Protein 1B8Z (pdb70)

Nearest PDB structures (foldseek):
  1b8z-assembly1_B  TM=1.015E+00  e=2.603E-11  Thermotoga maritima
  4p3v-assembly1_A-2  TM=9.789E-01  e=9.695E-07  Escherichia coli K-12
  1huu-assembly1_A-2  TM=9.852E-01  e=1.187E-06  Geobacillus stearothermophilus
  3rhi-assembly2_D  TM=9.815E-01  e=2.667E-06  Bacillus anthracis str. Sterne
  4qju-assembly1_B  TM=9.669E-01  e=7.851E-06  Staphylococcus aureus subsp. aureus Mu50

Foldseek 3Di:
DDPVVVLVVVCVVVVHDSVVSVVVVVVVVVVCVVCQVVQHKAQDPLAWIWGPVIDTGGDPNVVVVVD/DDPVVVLVVVCVVVVHDSVVSVVVVVVVVVVCVVCQVVQHKAQDPLAFIWGPVIDTGGDPNVVVVVD

B-factor: mean 28.66, std 13.23, range [11.17, 73.46]

Structure (mmCIF, N/CA/C/O backbone):
data_1B8Z
#
_entry.id   1B8Z
#
_cell.length_a   46.120
_cell.length_b   46.120
_cell.length_c   77.560
_cell.angle_alpha   90.00
_cell.angle_beta   90.00
_cell.angle_gamma   90.00
#
_symmetry.space_group_name_H-M   'P 43'
#
loop_
_entity.id
_entity.type
_entity.pdbx_description
1 polymer 'PROTEIN (HISTONELIKE PROTEIN HU)'
2 water water
#
loop_
_atom_site.group_PDB
_atom_site.id
_atom_site.type_symbol
_atom_site.label_atom_id
_atom_site.label_alt_id
_atom_site.label_comp_id
_atom_site.label_asym_id
_atom_site.label_entity_id
_atom_site.label_seq_id
_atom_site.pdbx_PDB_ins_code
_atom_site.Cartn_x
_atom_site.Cartn_y
_atom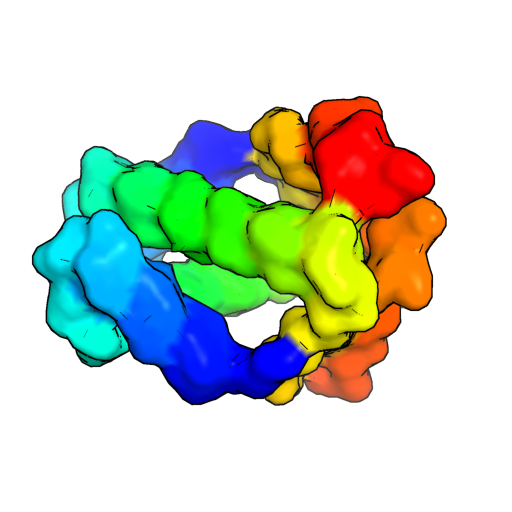_site.Cartn_z
_atom_site.occupancy
_atom_site.B_iso_or_equiv
_atom_site.auth_seq_id
_atom_site.auth_comp_id
_atom_site.auth_asym_id
_atom_site.auth_atom_id
_atom_site.pdbx_PDB_model_num
ATOM 1 N N . MET A 1 1 ? 38.993 19.396 52.773 1.00 17.35 1 MET A N 1
ATOM 2 C CA . MET A 1 1 ? 37.893 20.248 52.230 1.00 18.97 1 MET A CA 1
ATOM 3 C C . MET A 1 1 ? 37.450 19.782 50.858 1.00 15.00 1 MET A C 1
ATOM 4 O O . MET A 1 1 ? 38.332 19.373 50.098 1.00 16.82 1 MET A O 1
ATOM 9 N N . ASN A 1 2 ? 36.169 19.776 50.512 1.00 15.06 2 ASN A N 1
ATOM 10 C CA . ASN A 1 2 ? 35.676 19.454 49.201 1.00 15.98 2 ASN A CA 1
ATOM 11 C C . ASN A 1 2 ? 35.267 20.755 48.487 1.00 15.73 2 ASN A C 1
ATOM 12 O O . ASN A 1 2 ? 35.448 21.857 49.029 1.00 16.21 2 ASN A O 1
ATOM 17 N N . LYS A 1 3 ? 34.807 20.616 47.257 1.00 14.99 3 LYS A N 1
ATOM 18 C CA . LYS A 1 3 ? 34.466 21.782 46.421 1.00 13.83 3 LYS A CA 1
ATOM 19 C C . LYS A 1 3 ? 33.402 22.639 47.049 1.00 15.85 3 LYS A C 1
ATOM 20 O O . LYS A 1 3 ? 33.477 23.868 47.025 1.00 16.34 3 LYS A O 1
ATOM 26 N N . LYS A 1 4 ? 32.396 22.007 47.666 1.00 15.65 4 LYS A N 1
ATOM 27 C CA . LYS A 1 4 ? 31.316 22.797 48.292 1.00 16.97 4 LYS A CA 1
ATOM 28 C C . LYS A 1 4 ? 31.862 23.666 49.399 1.00 17.63 4 LYS A C 1
ATOM 29 O O . LYS A 1 4 ? 31.488 24.849 49.517 1.00 19.82 4 LYS A O 1
ATOM 35 N N . GLU A 1 5 ? 32.749 23.113 50.229 1.00 15.57 5 GLU A N 1
ATOM 36 C CA . GLU A 1 5 ? 33.282 23.854 51.356 1.00 16.26 5 GLU A CA 1
ATOM 37 C C . GLU A 1 5 ? 34.187 24.986 50.838 1.00 16.29 5 GLU A C 1
ATOM 38 O O . GLU A 1 5 ? 34.241 26.072 51.421 1.00 16.41 5 GLU A O 1
ATOM 44 N N . LEU A 1 6 ? 34.924 24.676 49.765 1.00 15.05 6 LEU A N 1
ATOM 45 C CA . LEU A 1 6 ? 35.767 25.714 49.152 1.00 13.22 6 LEU A CA 1
ATOM 46 C C . LEU A 1 6 ? 34.906 26.881 48.698 1.00 12.88 6 LEU A C 1
ATOM 47 O O . LEU A 1 6 ? 35.276 28.052 48.946 1.00 16.30 6 LEU A O 1
ATOM 52 N N . ILE A 1 7 ? 33.798 26.625 48.037 1.00 13.12 7 ILE A N 1
ATOM 53 C CA . ILE A 1 7 ? 32.894 27.675 47.560 1.00 11.70 7 ILE A CA 1
ATOM 54 C C . ILE A 1 7 ? 32.376 28.488 48.751 1.00 15.07 7 ILE A C 1
ATOM 55 O O . ILE A 1 7 ? 32.374 29.714 48.682 1.00 17.76 7 ILE A O 1
ATOM 60 N N . ASP A 1 8 ? 31.946 27.800 49.803 1.00 16.42 8 ASP A N 1
ATOM 61 C CA . ASP A 1 8 ? 31.410 28.525 50.962 1.00 17.78 8 ASP A CA 1
ATOM 62 C C . ASP A 1 8 ? 32.441 29.409 51.630 1.00 18.32 8 ASP A C 1
ATOM 63 O O . ASP A 1 8 ? 32.151 30.579 51.983 1.00 20.09 8 ASP A O 1
ATOM 68 N N . ARG A 1 9 ? 33.682 28.969 51.765 1.00 16.86 9 ARG A N 1
ATOM 69 C CA . ARG A 1 9 ? 34.759 29.708 52.391 1.00 16.22 9 ARG A CA 1
ATOM 70 C C . ARG A 1 9 ? 35.131 30.918 51.526 1.00 17.31 9 ARG A C 1
ATOM 71 O O . ARG A 1 9 ? 35.321 32.036 52.040 1.00 19.07 9 ARG A O 1
ATOM 79 N N . VAL A 1 10 ? 35.238 30.681 50.214 1.00 14.29 10 VAL A N 1
ATOM 80 C CA . VAL A 1 10 ? 35.551 31.829 49.349 1.00 13.52 10 VAL A CA 1
ATOM 81 C C . VAL A 1 10 ? 34.444 32.853 49.316 1.00 16.48 10 VAL A C 1
ATOM 82 O O . VAL A 1 10 ? 34.694 34.081 49.302 1.00 18.10 10 VAL A O 1
ATOM 86 N N . ALA A 1 11 ? 33.181 32.464 49.252 1.00 14.69 11 ALA A N 1
ATOM 87 C CA . ALA A 1 11 ? 32.042 33.382 49.242 1.00 16.87 11 ALA A CA 1
ATOM 88 C C . ALA A 1 11 ? 32.051 34.213 50.533 1.00 19.54 11 ALA A C 1
ATOM 89 O O . ALA A 1 11 ? 31.814 35.426 50.414 1.00 18.92 11 ALA A O 1
ATOM 91 N N . LYS A 1 12 ? 32.396 33.612 51.667 1.00 18.31 12 LYS A N 1
ATOM 92 C CA . LYS A 1 12 ? 32.389 34.429 52.901 1.00 19.68 12 LYS A CA 1
ATOM 93 C C . LYS A 1 12 ? 33.507 35.444 52.885 1.00 21.74 12 LYS A C 1
ATOM 94 O O . LYS A 1 12 ? 33.281 36.667 53.107 1.00 21.88 12 LYS A O 1
ATOM 100 N N . LYS A 1 13 ? 34.713 35.030 52.527 1.00 17.80 13 LYS A N 1
ATOM 101 C CA . LYS A 1 13 ? 35.878 35.916 52.519 1.00 18.11 13 LYS A CA 1
ATOM 102 C C . LYS A 1 13 ? 35.738 37.043 51.502 1.00 18.74 13 LYS A C 1
ATOM 103 O O . LYS A 1 13 ? 36.121 38.193 51.804 1.00 20.07 13 LYS A O 1
ATOM 109 N N . ALA A 1 14 ? 35.233 36.744 50.307 1.00 17.30 14 ALA A N 1
ATOM 110 C CA . ALA A 1 14 ? 35.124 37.803 49.310 1.00 17.94 14 ALA A CA 1
ATOM 111 C C . ALA A 1 14 ? 33.858 38.614 49.451 1.00 18.97 14 ALA A C 1
ATOM 112 O O . ALA A 1 14 ? 33.713 39.612 48.741 1.00 22.10 14 ALA A O 1
ATOM 114 N N . GLY A 1 15 ? 32.910 38.202 50.294 1.00 19.41 15 GLY A N 1
ATOM 115 C CA . GLY A 1 15 ? 31.624 38.893 50.390 1.00 20.96 15 GLY A CA 1
ATOM 116 C C . GLY A 1 15 ? 30.825 38.765 49.116 1.00 21.96 15 GLY A C 1
ATOM 117 O O . GLY A 1 15 ? 30.179 39.658 48.573 1.00 22.85 15 GLY A O 1
ATOM 118 N N . ALA A 1 16 ? 30.900 37.569 48.487 1.00 18.32 16 ALA A N 1
ATOM 119 C CA . ALA A 1 16 ? 30.247 37.271 47.240 1.00 19.27 16 ALA A CA 1
ATOM 120 C C . ALA A 1 16 ? 29.150 36.219 47.416 1.00 18.45 16 ALA A C 1
ATOM 121 O O . ALA A 1 16 ? 29.169 35.460 48.385 1.00 22.85 16 ALA A O 1
ATOM 123 N N . LYS A 1 17 ? 28.217 36.221 46.486 1.00 20.80 17 LYS A N 1
ATOM 124 C CA . LYS A 1 17 ? 27.136 35.233 46.503 1.00 20.96 17 LYS A CA 1
ATOM 125 C C . LYS A 1 17 ? 27.710 33.860 46.158 1.00 20.76 17 LYS A C 1
ATOM 126 O O . LYS A 1 17 ? 28.544 33.811 45.242 1.00 20.52 17 LYS A O 1
ATOM 132 N N . LYS A 1 18 ? 27.284 32.799 46.827 1.00 21.67 18 LYS A N 1
ATOM 133 C CA . LYS A 1 18 ? 27.796 31.474 46.457 1.00 23.69 18 LYS A CA 1
ATOM 134 C C . LYS A 1 18 ? 27.571 31.128 45.007 1.00 23.61 18 LYS A C 1
ATOM 135 O O . LYS A 1 18 ? 28.464 30.496 44.382 1.00 21.25 18 LYS A O 1
ATOM 141 N N . LYS A 1 19 ? 26.468 31.492 44.350 1.00 22.59 19 LYS A N 1
ATOM 142 C CA . LYS A 1 19 ? 26.267 31.141 42.956 1.00 23.28 19 LYS A CA 1
ATOM 143 C C . LYS A 1 19 ? 27.293 31.812 42.048 1.00 20.67 19 LYS A C 1
ATOM 144 O O . LYS A 1 19 ? 27.670 31.208 41.041 1.00 21.06 19 LYS A O 1
ATOM 150 N N . ASP A 1 20 ? 27.740 33.019 42.394 1.00 19.47 20 ASP A N 1
ATOM 151 C CA . ASP A 1 20 ? 28.728 33.725 41.591 1.00 19.00 20 ASP A CA 1
ATOM 152 C C . ASP A 1 20 ? 30.106 33.079 41.747 1.00 17.81 20 ASP A C 1
ATOM 153 O O . ASP A 1 20 ? 30.845 32.916 40.768 1.00 18.36 20 ASP A O 1
ATOM 158 N N . VAL A 1 21 ? 30.424 32.683 42.967 1.00 17.37 21 VAL A N 1
ATOM 159 C CA . VAL A 1 21 ? 31.697 31.998 43.223 1.00 14.91 21 VAL A CA 1
ATOM 160 C C . VAL A 1 21 ? 31.687 30.672 42.483 1.00 15.41 21 VAL A C 1
ATOM 161 O O . VAL A 1 21 ? 32.691 30.333 41.865 1.00 15.44 21 VAL A O 1
ATOM 165 N N . LYS A 1 22 ? 30.554 29.930 42.510 1.00 14.68 22 LYS A N 1
ATOM 166 C CA . LYS A 1 22 ? 30.555 28.654 41.780 1.00 14.85 22 LYS A CA 1
ATOM 167 C C . LYS A 1 22 ? 30.720 28.845 40.288 1.00 15.66 22 LYS A C 1
ATOM 168 O O . LYS A 1 22 ? 31.495 28.094 39.667 1.00 15.77 22 LYS A O 1
ATOM 174 N N . LEU A 1 23 ? 30.104 29.871 39.714 1.00 14.49 23 LEU A N 1
ATOM 175 C CA . LEU A 1 23 ? 30.230 30.134 38.288 1.00 16.00 23 LEU A CA 1
ATOM 176 C C . LEU A 1 23 ? 31.687 30.473 37.936 1.00 13.12 23 LEU A C 1
ATOM 177 O O . LEU A 1 23 ? 32.260 29.857 37.027 1.00 15.18 23 LEU A O 1
ATOM 182 N N . ILE A 1 24 ? 32.280 31.330 38.765 1.00 13.65 24 ILE A N 1
ATOM 183 C CA . ILE A 1 24 ? 33.679 31.716 38.443 1.00 13.36 24 ILE A CA 1
ATOM 184 C C . ILE A 1 24 ? 34.631 30.573 38.703 1.00 13.59 24 ILE A C 1
ATOM 185 O O . ILE A 1 24 ? 35.491 30.279 37.844 1.00 13.56 24 ILE A O 1
ATOM 190 N N . LEU A 1 25 ? 34.444 29.810 39.796 1.00 12.77 25 LEU A N 1
ATOM 191 C CA . LEU A 1 25 ? 35.315 28.657 40.009 1.00 11.17 25 LEU A CA 1
ATOM 192 C C . LEU A 1 25 ? 35.205 27.637 38.899 1.00 12.29 25 LEU A C 1
ATOM 193 O O . LEU A 1 25 ? 36.215 27.181 38.359 1.00 13.10 25 LEU A O 1
ATOM 198 N N . ASP A 1 26 ? 33.956 27.300 38.499 1.00 12.32 26 ASP A N 1
ATOM 199 C CA . ASP A 1 26 ? 33.799 26.305 37.428 1.00 12.76 26 ASP A CA 1
ATOM 200 C C . ASP A 1 26 ? 34.415 26.835 36.120 1.00 11.75 26 ASP A C 1
ATOM 201 O O . ASP A 1 26 ? 35.019 26.013 35.391 1.00 15.40 26 ASP A O 1
ATOM 206 N N . THR A 1 27 ? 34.290 28.112 35.834 1.00 13.35 27 THR A N 1
ATOM 207 C CA . THR A 1 27 ? 34.857 28.678 34.600 1.00 13.21 27 THR A CA 1
ATOM 208 C C . THR A 1 27 ? 36.376 28.679 34.657 1.00 14.97 27 THR A C 1
ATOM 209 O O . THR A 1 27 ? 37.037 28.381 33.664 1.00 14.72 27 THR A O 1
ATOM 213 N N . ILE A 1 28 ? 36.955 28.943 35.841 1.00 11.77 28 ILE A N 1
ATOM 214 C CA . ILE A 1 28 ? 38.392 28.787 35.974 1.00 11.31 28 ILE A CA 1
ATOM 215 C C . ILE A 1 28 ? 38.816 27.349 35.717 1.00 13.16 28 ILE A C 1
ATOM 216 O O . ILE A 1 28 ? 39.786 27.124 34.976 1.00 13.86 28 ILE A O 1
ATOM 221 N N . LEU A 1 29 ? 38.168 26.352 36.309 1.00 12.82 29 LEU A N 1
ATOM 222 C CA . LEU A 1 29 ? 38.552 24.960 36.102 1.00 13.02 29 LEU A CA 1
ATOM 223 C C . LEU A 1 29 ? 38.383 24.534 34.644 1.00 14.72 29 LEU A C 1
ATOM 224 O O . LEU A 1 29 ? 39.288 23.846 34.167 1.00 17.80 29 LEU A O 1
ATOM 229 N N . GLU A 1 30 ? 37.334 25.020 34.017 1.00 13.88 30 GLU A N 1
ATOM 230 C CA . GLU A 1 30 ? 37.103 24.681 32.602 1.00 15.53 30 GLU A CA 1
ATOM 231 C C . GLU A 1 30 ? 38.199 25.310 31.744 1.00 17.33 30 GLU A C 1
ATOM 232 O O . GLU A 1 30 ? 38.716 24.666 30.824 1.00 19.03 30 GLU A O 1
ATOM 238 N N . THR A 1 31 ? 38.566 26.540 32.072 1.00 14.84 31 THR A N 1
ATOM 239 C CA . THR A 1 31 ? 39.596 27.245 31.282 1.00 16.13 31 THR A CA 1
ATOM 240 C C . THR A 1 31 ? 40.946 26.580 31.397 1.00 16.81 31 THR A C 1
ATOM 241 O O . THR A 1 31 ? 41.682 26.406 30.411 1.00 17.79 31 THR A O 1
ATOM 245 N N . ILE A 1 32 ? 41.353 26.177 32.609 1.00 13.97 32 ILE A N 1
ATOM 246 C CA . ILE A 1 32 ? 42.601 25.461 32.816 1.00 12.94 32 ILE A CA 1
ATOM 247 C C . ILE A 1 32 ? 42.558 24.116 32.090 1.00 16.26 32 ILE A C 1
ATOM 248 O O . ILE A 1 32 ? 43.520 23.747 31.393 1.00 18.68 32 ILE A O 1
ATOM 253 N N . THR A 1 33 ? 41.460 23.383 32.174 1.00 15.91 33 THR A N 1
ATOM 254 C CA . THR A 1 33 ? 41.319 22.085 31.507 1.00 17.00 33 THR A CA 1
ATOM 255 C C . THR A 1 33 ? 41.422 22.249 29.995 1.00 20.56 33 THR A C 1
ATOM 256 O O . THR A 1 33 ? 42.157 21.453 29.402 1.00 22.23 33 THR A O 1
ATOM 260 N N . GLU A 1 34 ? 40.779 23.258 29.438 1.00 17.90 34 GLU A N 1
ATOM 261 C CA . GLU A 1 34 ? 40.848 23.482 27.984 1.00 21.26 34 GLU A CA 1
ATOM 262 C C . GLU A 1 34 ? 42.267 23.818 27.561 1.00 22.87 34 GLU A C 1
ATOM 263 O O . GLU A 1 34 ? 42.736 23.294 26.532 1.00 23.44 34 GLU A O 1
ATOM 269 N N . ALA A 1 35 ? 42.978 24.646 28.316 1.00 19.56 35 ALA A N 1
ATOM 270 C CA . ALA A 1 35 ? 44.368 24.976 27.981 1.00 20.30 35 ALA A CA 1
ATOM 271 C C . ALA A 1 35 ? 45.241 23.732 27.983 1.00 22.35 35 ALA A C 1
ATOM 272 O O . ALA A 1 35 ? 46.031 23.481 27.054 1.00 21.69 35 ALA A O 1
ATOM 274 N N . LEU A 1 36 ? 45.121 22.899 29.022 1.00 19.10 36 LEU A N 1
ATOM 275 C CA . LEU A 1 36 ? 45.909 21.680 29.148 1.00 20.92 36 LEU A CA 1
ATOM 276 C C . LEU A 1 36 ? 45.585 20.690 28.025 1.00 21.62 36 LEU A C 1
ATOM 277 O O . LEU A 1 36 ? 46.496 20.008 27.533 1.00 26.09 36 LEU A O 1
ATOM 282 N N . ALA A 1 37 ? 44.335 20.683 27.597 1.00 21.35 37 ALA A N 1
ATOM 283 C CA . ALA A 1 37 ? 43.913 19.783 26.507 1.00 23.07 37 ALA A CA 1
ATOM 284 C C . ALA A 1 37 ? 44.573 20.173 25.189 1.00 26.98 37 ALA A C 1
ATOM 285 O O . ALA A 1 37 ? 44.733 19.306 24.308 1.00 29.72 37 ALA A O 1
ATOM 287 N N . LYS A 1 38 ? 44.929 21.431 25.019 1.00 24.57 38 LYS A N 1
ATOM 288 C CA . LYS A 1 38 ? 45.612 21.932 23.833 1.00 27.04 38 LYS A CA 1
ATOM 289 C C . LYS A 1 38 ? 47.124 21.893 24.019 1.00 27.09 38 LYS A C 1
ATOM 290 O O . LYS A 1 38 ? 47.869 22.437 23.192 1.00 28.16 38 LYS A O 1
ATOM 296 N N . GLY A 1 39 ? 47.632 21.379 25.133 1.00 24.87 39 GLY A N 1
ATOM 297 C CA . GLY A 1 39 ? 49.035 21.335 25.449 1.00 27.21 39 GLY A CA 1
ATOM 298 C C . GLY A 1 39 ? 49.654 22.632 25.940 1.00 29.12 39 GLY A C 1
ATOM 299 O O . GLY A 1 39 ? 50.886 22.741 26.040 1.00 31.11 39 GLY A O 1
ATOM 300 N N . GLU A 1 40 ? 48.841 23.615 26.320 1.00 24.33 40 GLU A N 1
ATOM 301 C CA . GLU A 1 40 ? 49.328 24.892 26.808 1.00 22.79 40 GLU A CA 1
ATOM 302 C C . GLU A 1 40 ? 49.666 24.758 28.298 1.00 22.70 40 GLU A C 1
ATOM 303 O O . GLU A 1 40 ? 49.200 23.837 28.980 1.00 27.21 40 GLU A O 1
ATOM 309 N N . LYS A 1 41 ? 50.485 25.654 28.791 1.00 21.10 41 LYS A N 1
ATOM 310 C CA . LYS A 1 41 ? 50.842 25.704 30.209 1.00 22.21 41 LYS A CA 1
ATOM 311 C C . LYS A 1 41 ? 49.951 26.759 30.855 1.00 21.89 41 LYS A C 1
ATOM 312 O O . LYS A 1 41 ? 49.494 27.686 30.172 1.00 20.87 41 LYS A O 1
ATOM 318 N N . VAL A 1 42 ? 49.600 26.574 32.128 1.00 17.91 42 VAL A N 1
ATOM 319 C CA . VAL A 1 42 ? 48.854 27.610 32.850 1.00 17.75 42 VAL A CA 1
ATOM 320 C C . VAL A 1 42 ? 49.741 27.982 34.033 1.00 19.99 42 VAL A C 1
ATOM 321 O O . VAL A 1 42 ? 49.829 27.225 35.017 1.00 21.52 42 VAL A O 1
ATOM 325 N N . GLN A 1 43 ? 50.390 29.126 33.969 1.00 16.63 43 GLN A N 1
ATOM 326 C CA . GLN 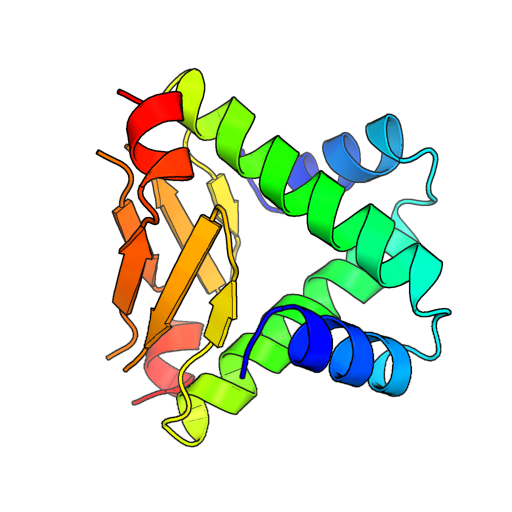A 1 43 ? 51.331 29.561 34.992 1.00 16.83 43 GLN A CA 1
ATOM 327 C C . GLN A 1 43 ? 50.732 30.667 35.823 1.00 18.47 43 GLN A C 1
ATOM 328 O O . GLN A 1 43 ? 50.342 31.702 35.290 1.00 19.40 43 GLN A O 1
ATOM 334 N N . ILE A 1 44 ? 50.557 30.378 37.129 1.00 15.38 44 ILE A N 1
ATOM 335 C CA . ILE A 1 44 ? 49.952 31.401 37.980 1.00 15.72 44 ILE A CA 1
ATOM 336 C C . ILE A 1 44 ? 51.013 31.875 38.968 1.00 19.96 44 ILE A C 1
ATOM 337 O O . ILE A 1 44 ? 51.348 31.139 39.901 1.00 20.28 44 ILE A O 1
ATOM 342 N N . VAL A 1 45 ? 51.501 33.083 38.786 1.00 22.08 45 VAL A N 1
ATOM 343 C CA . VAL A 1 45 ? 52.505 33.645 39.702 1.00 24.00 45 VAL A CA 1
ATOM 344 C C . VAL A 1 45 ? 52.087 33.576 41.158 1.00 26.68 45 VAL A C 1
ATOM 345 O O . VAL A 1 45 ? 50.951 33.863 41.522 1.00 26.76 45 VAL A O 1
ATOM 349 N N . GLY A 1 46 ? 53.010 33.103 42.004 1.00 27.02 46 GLY A N 1
ATOM 350 C CA . GLY A 1 46 ? 52.711 33.021 43.437 1.00 28.15 46 GLY A CA 1
ATOM 351 C C . GLY A 1 46 ? 51.888 31.803 43.814 1.00 28.46 46 GLY A C 1
ATOM 352 O O . GLY A 1 46 ? 51.456 31.695 44.973 1.00 31.64 46 GLY A O 1
ATOM 353 N N . PHE A 1 47 ? 51.668 30.888 42.877 1.00 23.67 47 PHE A N 1
ATOM 354 C CA . PHE A 1 47 ? 50.923 29.668 43.162 1.00 21.36 47 PHE A CA 1
ATOM 355 C C . PHE A 1 47 ? 51.617 28.483 42.535 1.00 22.19 47 PHE A C 1
ATOM 356 O O . PHE A 1 47 ? 52.126 27.584 43.226 1.00 23.74 47 PHE A O 1
ATOM 364 N N . GLY A 1 48 ? 51.683 28.429 41.199 1.00 18.45 48 GLY A N 1
ATOM 365 C CA . GLY A 1 48 ? 52.346 27.320 40.538 1.00 19.11 48 GLY A CA 1
ATOM 366 C C . GLY A 1 48 ? 51.895 27.221 39.087 1.00 18.80 48 GLY A C 1
ATOM 367 O O . GLY A 1 48 ? 51.136 28.058 38.618 1.00 21.21 48 GLY A O 1
ATOM 368 N N . SER A 1 49 ? 52.392 26.194 38.407 1.00 19.20 49 SER A N 1
ATOM 369 C CA . SER A 1 49 ? 52.028 26.031 37.008 1.00 20.51 49 SER A CA 1
ATOM 370 C C . SER A 1 49 ? 51.415 24.668 36.756 1.00 22.87 49 SER A C 1
ATOM 371 O O . SER A 1 49 ? 51.801 23.666 37.368 1.00 23.09 49 SER A O 1
ATOM 374 N N . PHE A 1 50 ? 50.438 24.653 35.863 1.00 19.59 50 PHE A N 1
ATOM 375 C CA . PHE A 1 50 ? 49.818 23.398 35.436 1.00 21.02 50 PHE A CA 1
ATOM 376 C C . PHE A 1 50 ? 50.359 23.131 34.026 1.00 24.28 50 PHE A C 1
ATOM 377 O O . PHE A 1 50 ? 50.379 24.062 33.221 1.00 22.65 50 PHE A O 1
ATOM 385 N N . GLU A 1 51 ? 50.800 21.913 33.765 1.00 23.59 51 GLU A N 1
ATOM 386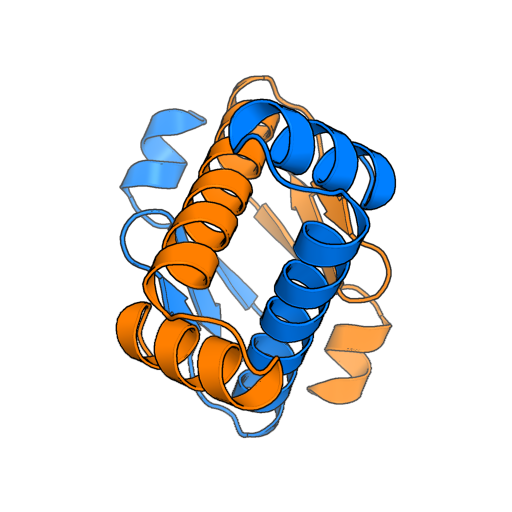 C CA . GLU A 1 51 ? 51.359 21.616 32.443 1.00 28.13 51 GLU A CA 1
ATOM 387 C C . GLU A 1 51 ? 51.068 20.150 32.138 1.00 29.50 51 GLU A C 1
ATOM 388 O O . GLU A 1 51 ? 50.598 19.399 32.999 1.00 27.30 51 GLU A O 1
ATOM 394 N N . VAL A 1 52 ? 51.319 19.758 30.912 1.00 29.56 52 VAL A N 1
ATOM 395 C CA . VAL A 1 52 ? 51.137 18.358 30.516 1.00 32.74 52 VAL A CA 1
ATOM 396 C C . VAL A 1 52 ? 52.503 17.791 30.138 1.00 34.91 52 VAL A C 1
ATOM 397 O O . VAL A 1 52 ? 53.331 18.488 29.531 1.00 35.31 52 VAL A O 1
ATOM 401 N N . VAL A 1 76 ? 49.947 13.450 30.500 1.00 37.99 76 VAL A N 1
ATOM 402 C CA . VAL A 1 76 ? 49.285 13.562 31.801 1.00 36.67 76 VAL A CA 1
ATOM 403 C C . VAL A 1 76 ? 49.506 14.947 32.396 1.00 34.31 76 VAL A C 1
ATOM 404 O O . VAL A 1 76 ? 50.548 15.579 32.232 1.00 32.16 76 VAL A O 1
ATOM 408 N N . PRO A 1 77 ? 48.491 15.420 33.089 1.00 33.47 77 PRO A N 1
ATOM 409 C CA . PRO A 1 77 ? 48.533 16.724 33.753 1.00 32.37 77 PRO A CA 1
ATOM 410 C C . PRO A 1 77 ? 49.464 16.736 34.973 1.00 32.44 77 PRO A C 1
ATOM 411 O O . PRO A 1 77 ? 49.458 15.754 35.731 1.00 33.78 77 PRO A O 1
ATOM 415 N N . LYS A 1 78 ? 50.252 17.757 35.132 1.00 29.51 78 LYS A N 1
ATOM 416 C CA . LYS A 1 78 ? 51.162 17.871 36.257 1.00 30.90 78 LYS A CA 1
ATOM 417 C C . LYS A 1 78 ? 51.096 19.292 36.813 1.00 30.47 78 LYS A C 1
ATOM 418 O O . LYS A 1 78 ? 50.872 20.239 36.058 1.00 32.34 78 LYS A O 1
ATOM 424 N N . PHE A 1 79 ? 51.326 19.431 38.106 1.00 28.02 79 PHE A N 1
ATOM 425 C CA . PHE A 1 79 ? 51.358 20.719 38.773 1.00 26.09 79 PHE A CA 1
ATOM 426 C C . PHE A 1 79 ? 52.724 20.912 39.416 1.00 26.66 79 PHE A C 1
ATOM 427 O O . PHE A 1 79 ? 53.198 20.054 40.173 1.00 27.63 79 PHE A O 1
ATOM 435 N N . LYS A 1 80 ? 53.352 22.036 39.130 1.00 24.30 80 LYS A N 1
ATOM 436 C CA . LYS A 1 80 ? 54.628 22.402 39.724 1.00 26.35 80 LYS A CA 1
ATOM 437 C C . LYS A 1 80 ? 54.409 23.597 40.652 1.00 24.64 80 LYS A C 1
ATOM 438 O O . LYS A 1 80 ? 54.162 24.723 40.192 1.00 25.61 80 LYS A O 1
ATOM 444 N N . PRO A 1 81 ? 54.467 23.373 41.971 1.00 24.62 81 PRO A N 1
ATOM 445 C CA . PRO A 1 81 ? 54.245 24.449 42.938 1.00 24.74 81 PRO A CA 1
ATOM 446 C C . PRO A 1 81 ? 55.287 25.571 42.823 1.00 26.71 81 PRO A C 1
ATOM 447 O O . PRO A 1 81 ? 56.471 25.242 42.529 1.00 29.15 81 PRO A O 1
ATOM 451 N N . GLY A 1 82 ? 54.831 26.771 43.032 1.00 26.71 82 GLY A N 1
ATOM 452 C CA . GLY A 1 82 ? 55.717 27.945 42.984 1.00 29.65 82 GLY A CA 1
ATOM 453 C C . GLY A 1 82 ? 56.461 28.067 44.318 1.00 32.11 82 GLY A C 1
ATOM 454 O O . GLY A 1 82 ? 56.090 27.442 45.321 1.00 31.18 82 GLY A O 1
ATOM 455 N N . LYS A 1 83 ? 57.496 28.882 44.293 1.00 35.89 83 LYS A N 1
ATOM 456 C CA . LYS A 1 83 ? 58.359 29.110 45.459 0.00 40.01 83 LYS A CA 1
ATOM 457 C C . LYS A 1 83 ? 57.516 29.568 46.662 1.00 39.54 83 LYS A C 1
ATOM 458 O O . LYS A 1 83 ? 57.615 29.011 47.766 1.00 41.27 83 LYS A O 1
ATOM 464 N N . ALA A 1 84 ? 56.689 30.560 46.410 1.00 39.06 84 ALA A N 1
ATOM 465 C CA . ALA A 1 84 ? 55.818 31.159 47.434 1.00 38.72 84 ALA A CA 1
ATOM 466 C C . ALA A 1 84 ? 54.908 30.123 48.089 1.00 39.00 84 ALA A C 1
ATOM 467 O O . ALA A 1 84 ? 54.766 30.103 49.319 1.00 39.37 84 ALA A O 1
ATOM 469 N N . LEU A 1 85 ? 54.289 29.251 47.288 1.00 36.12 85 LEU A N 1
ATOM 470 C CA . LEU A 1 85 ? 53.425 28.214 47.853 1.00 34.74 85 LEU A CA 1
ATOM 4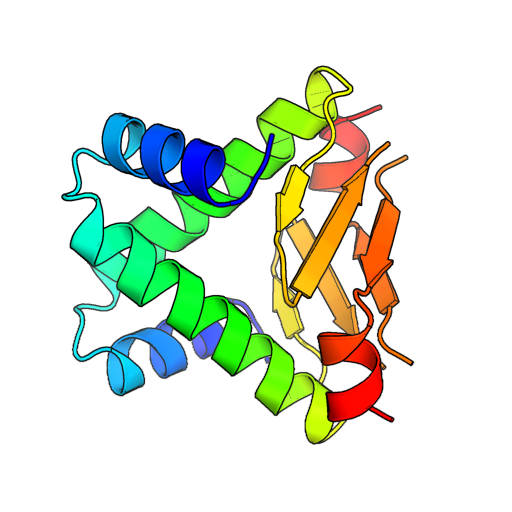71 C C . LEU A 1 85 ? 54.232 27.236 48.703 1.00 34.35 85 LEU A C 1
ATOM 472 O O . LEU A 1 85 ? 53.858 26.944 49.845 1.00 35.25 85 LEU A O 1
ATOM 477 N N . LYS A 1 86 ? 55.367 26.781 48.196 1.00 34.21 86 LYS A N 1
ATOM 478 C CA . LYS A 1 86 ? 56.250 25.882 48.939 1.00 36.24 86 LYS A CA 1
ATOM 479 C C . LYS A 1 86 ? 56.695 26.477 50.269 1.00 38.18 86 LYS A C 1
ATOM 480 O O . LYS A 1 86 ? 56.681 25.794 51.300 1.00 38.37 86 LYS A O 1
ATOM 486 N N . GLU A 1 87 ? 57.048 27.763 50.293 1.00 39.71 87 GLU A N 1
ATOM 487 C CA . GLU A 1 87 ? 57.459 28.414 51.534 1.00 42.67 87 GLU A CA 1
ATOM 488 C C . GLU A 1 87 ? 56.312 28.496 52.532 1.00 44.13 87 GLU A C 1
ATOM 489 O O . GLU A 1 87 ? 56.500 28.293 53.738 1.00 43.41 87 GLU A O 1
ATOM 495 N N . LYS A 1 88 ? 55.098 28.767 52.055 1.00 43.92 88 LYS A N 1
ATOM 496 C CA . LYS A 1 88 ? 53.936 28.882 52.922 1.00 45.67 88 LYS A CA 1
ATOM 497 C C . LYS A 1 88 ? 53.487 27.577 53.558 1.00 45.97 88 LYS A C 1
ATOM 498 O O . LYS A 1 88 ? 52.900 27.621 54.647 1.00 47.13 88 LYS A O 1
ATOM 504 N N . VAL A 1 89 ? 53.720 26.435 52.923 1.00 46.60 89 VAL A N 1
ATOM 505 C CA . VAL A 1 89 ? 53.255 25.161 53.452 1.00 46.56 89 VAL A CA 1
ATOM 506 C C . VAL A 1 89 ? 54.349 24.326 54.094 1.00 47.40 89 VAL A C 1
ATOM 507 O O . VAL A 1 89 ? 54.064 23.274 54.680 1.00 47.22 89 VAL A O 1
ATOM 511 N N . LYS A 1 90 ? 55.597 24.768 53.991 1.00 47.47 90 LYS A N 1
ATOM 512 C CA . LYS A 1 90 ? 56.705 24.033 54.603 1.00 47.86 90 LYS A CA 1
ATOM 513 C C . LYS A 1 90 ? 56.473 23.948 56.112 1.00 48.38 90 LYS A C 1
ATOM 514 O O . LYS A 1 90 ? 56.740 22.857 56.660 1.00 50.03 90 LYS A O 1
ATOM 521 N N . MET B 1 1 ? 49.786 30.205 29.085 1.00 18.12 1 MET B N 1
ATOM 522 C CA . MET B 1 1 ? 48.928 31.318 29.602 1.00 18.20 1 MET B CA 1
ATOM 523 C C . MET B 1 1 ? 49.406 31.737 30.984 1.00 15.37 1 MET B C 1
ATOM 524 O O . MET B 1 1 ? 49.824 30.839 31.727 1.00 16.73 1 MET B O 1
ATOM 529 N N . ASN B 1 2 ? 49.403 33.002 31.342 1.00 15.22 2 ASN B N 1
ATOM 530 C CA . ASN B 1 2 ? 49.725 33.491 32.653 1.00 14.74 2 ASN B CA 1
ATOM 531 C C . ASN B 1 2 ? 48.422 33.906 33.360 1.00 15.95 2 ASN B C 1
ATOM 532 O O . ASN B 1 2 ? 47.326 33.712 32.827 1.00 15.41 2 ASN B O 1
ATOM 537 N N . LYS B 1 3 ? 48.564 34.387 34.583 1.00 14.59 3 LYS B N 1
ATOM 538 C CA . LYS B 1 3 ? 47.399 34.728 35.413 1.00 13.91 3 LYS B CA 1
ATOM 539 C C . LYS B 1 3 ? 46.541 35.805 34.803 1.00 16.22 3 LYS B C 1
ATOM 540 O O . LYS B 1 3 ? 45.304 35.701 34.795 1.00 16.51 3 LYS B O 1
ATOM 546 N N . LYS B 1 4 ? 47.186 36.813 34.209 1.00 15.91 4 LYS B N 1
ATOM 547 C CA . LYS B 1 4 ? 46.380 37.871 33.564 1.00 17.31 4 LYS B CA 1
ATOM 548 C C . LYS B 1 4 ? 45.539 37.309 32.439 1.00 17.60 4 LYS B C 1
ATOM 549 O O . LYS B 1 4 ? 44.352 37.687 32.333 1.00 19.27 4 LYS B O 1
ATOM 555 N N . GLU B 1 5 ? 46.079 36.445 31.587 1.00 14.82 5 GLU B N 1
ATOM 556 C CA . GLU B 1 5 ? 45.314 35.901 30.479 1.00 15.89 5 GLU B CA 1
ATOM 557 C C . GLU B 1 5 ? 44.187 35.001 31.009 1.00 16.84 5 GLU B C 1
ATOM 558 O O . GLU B 1 5 ? 43.092 34.936 30.441 1.00 16.22 5 GLU B O 1
ATOM 564 N N . LEU B 1 6 ? 44.497 34.239 32.066 1.00 14.96 6 LEU B N 1
ATOM 565 C CA . LEU B 1 6 ? 43.457 33.404 32.694 1.00 12.91 6 LEU B CA 1
ATOM 566 C C . LEU B 1 6 ? 42.292 34.272 33.142 1.00 14.41 6 LEU B C 1
ATOM 567 O O . LEU B 1 6 ? 41.125 33.919 32.854 1.00 16.29 6 LEU B O 1
ATOM 572 N N . ILE B 1 7 ? 42.546 35.367 33.835 1.00 15.00 7 ILE B N 1
ATOM 573 C CA . ILE B 1 7 ? 41.491 36.275 34.288 1.00 12.86 7 ILE B CA 1
ATOM 574 C C . ILE B 1 7 ? 40.708 36.794 33.081 1.00 14.49 7 ILE B C 1
ATOM 575 O O . ILE B 1 7 ? 39.474 36.771 33.130 1.00 17.48 7 ILE B O 1
ATOM 580 N N . ASP B 1 8 ? 41.380 37.233 32.024 1.00 16.27 8 ASP B N 1
ATOM 581 C CA . ASP B 1 8 ? 40.632 37.776 30.872 1.00 17.25 8 ASP B CA 1
ATOM 582 C C . ASP B 1 8 ? 39.752 36.735 30.217 1.00 17.36 8 ASP B C 1
ATOM 583 O O . ASP B 1 8 ? 38.588 37.028 29.857 1.00 20.06 8 ASP B O 1
ATOM 588 N N . ARG B 1 9 ? 40.206 35.494 30.070 1.00 16.23 9 ARG B N 1
ATOM 589 C CA . ARG B 1 9 ? 39.443 34.433 29.441 1.00 16.81 9 ARG B CA 1
ATOM 590 C C . ARG B 1 9 ? 38.237 34.087 30.321 1.00 17.80 9 ARG B C 1
ATOM 591 O O . ARG B 1 9 ? 37.138 33.891 29.798 1.00 18.41 9 ARG B O 1
ATOM 599 N N . VAL B 1 10 ? 38.488 33.974 31.632 1.00 14.14 10 VAL B N 1
ATOM 600 C CA . VAL B 1 10 ? 37.345 33.636 32.495 1.00 14.15 10 VAL B CA 1
ATOM 601 C C . VAL B 1 10 ? 36.336 34.755 32.519 1.00 16.64 10 VAL B C 1
ATOM 602 O O . VAL B 1 10 ? 35.109 34.487 32.521 1.00 17.60 10 VAL B O 1
ATOM 606 N N . ALA B 1 11 ? 36.736 36.014 32.575 1.00 15.55 11 ALA B N 1
ATOM 607 C CA . ALA B 1 11 ? 35.806 37.146 32.614 1.00 18.03 11 ALA B CA 1
ATOM 608 C C . ALA B 1 11 ? 34.961 37.135 31.332 1.00 20.00 11 ALA B C 1
ATOM 609 O O . ALA B 1 11 ? 33.748 37.365 31.452 1.00 19.20 11 ALA B O 1
ATOM 611 N N . LYS B 1 12 ? 35.558 36.789 30.202 1.00 18.71 12 LYS B N 1
ATOM 612 C CA . LYS B 1 12 ? 34.754 36.792 28.957 1.00 20.60 12 LYS B CA 1
ATOM 613 C C . LYS B 1 12 ? 33.744 35.668 28.967 1.00 21.60 12 LYS B C 1
ATOM 614 O O . LYS B 1 12 ? 32.526 35.857 28.687 1.00 22.65 12 LYS B O 1
ATOM 620 N N . LYS B 1 13 ? 34.170 34.477 29.373 1.00 17.06 13 LYS B N 1
ATOM 621 C CA . LYS B 1 13 ? 33.297 33.305 29.351 1.00 18.65 13 LYS B CA 1
ATOM 622 C C . LYS B 1 13 ? 32.148 33.438 30.343 1.00 19.03 13 LYS B C 1
ATOM 623 O O . LYS B 1 13 ? 31.015 33.026 30.028 1.00 20.03 13 LYS B O 1
ATOM 629 N N . ALA B 1 14 ? 32.439 33.959 31.535 1.00 17.06 14 ALA B N 1
ATOM 630 C CA . ALA B 1 14 ? 31.380 34.053 32.534 1.00 17.31 14 ALA B CA 1
ATOM 631 C C . ALA B 1 14 ? 30.576 35.328 32.408 1.00 19.17 14 ALA B C 1
ATOM 632 O O . ALA B 1 14 ? 29.607 35.512 33.151 1.00 21.01 14 ALA B O 1
ATOM 634 N N . GLY B 1 15 ? 30.982 36.266 31.556 1.00 19.26 15 GLY B N 1
ATOM 635 C CA . GLY B 1 15 ? 30.283 37.547 31.492 1.00 21.25 15 GLY B CA 1
ATOM 636 C C . GLY B 1 15 ? 30.420 38.336 32.769 1.00 22.09 15 GLY B C 1
ATOM 637 O O . GLY B 1 15 ? 29.518 38.979 33.306 1.00 22.99 15 GLY B O 1
ATOM 638 N N . ALA B 1 16 ? 31.614 38.289 33.393 1.00 18.32 16 ALA B N 1
ATOM 639 C CA . ALA B 1 16 ? 31.913 38.953 34.637 1.00 19.86 16 ALA B CA 1
ATOM 640 C C . ALA B 1 16 ? 32.965 40.045 34.457 1.00 18.47 16 ALA B C 1
ATOM 641 O O . ALA B 1 16 ? 33.718 40.020 33.469 1.00 22.65 16 ALA B O 1
ATOM 643 N N . LYS B 1 17 ? 32.963 40.985 35.378 1.00 20.68 17 LYS B N 1
ATOM 644 C CA . LYS B 1 17 ? 33.961 42.056 35.346 1.00 20.79 17 LYS B CA 1
ATOM 645 C C . LYS B 1 17 ? 35.324 41.460 35.687 1.00 21.62 17 LYS B C 1
ATOM 646 O O . LYS B 1 17 ? 35.372 40.634 36.603 1.00 20.92 17 LYS B O 1
ATOM 652 N N . LYS B 1 18 ? 36.392 41.885 35.027 1.00 21.67 18 LYS B N 1
ATOM 653 C CA . LYS B 1 18 ? 37.716 41.369 35.391 1.00 22.82 18 LYS B CA 1
ATOM 654 C C . LYS B 1 18 ? 38.049 41.578 36.847 1.00 23.54 18 LYS B C 1
ATOM 655 O O . LYS B 1 18 ? 38.701 40.695 37.456 1.00 21.63 18 LYS B O 1
ATOM 661 N N . LYS B 1 19 ? 37.673 42.679 37.491 1.00 22.82 19 LYS B N 1
ATOM 662 C CA . LYS B 1 19 ? 37.989 42.919 38.879 1.00 22.58 19 LYS B CA 1
ATOM 663 C C . LYS B 1 19 ? 37.329 41.890 39.798 1.00 21.27 19 LYS B C 1
ATOM 664 O O . LYS B 1 19 ? 37.952 41.512 40.786 1.00 21.51 19 LYS B O 1
ATOM 670 N N . ASP B 1 20 ? 36.131 41.415 39.449 1.00 19.89 20 ASP B N 1
ATOM 671 C CA . ASP B 1 20 ? 35.458 40.427 40.290 1.00 20.26 20 ASP B CA 1
ATOM 672 C C . ASP B 1 20 ? 36.107 39.054 40.100 1.00 18.60 20 ASP B C 1
ATOM 673 O O . ASP B 1 20 ? 36.263 38.324 41.076 1.00 18.02 20 ASP B O 1
ATOM 678 N N . VAL B 1 21 ? 36.496 38.744 38.868 1.00 17.18 21 VAL B N 1
ATOM 679 C CA . VAL B 1 21 ? 37.191 37.481 38.599 1.00 14.30 21 VAL B CA 1
ATOM 680 C C . VAL B 1 21 ? 38.513 37.477 39.361 1.00 15.01 21 VAL B C 1
ATOM 681 O O . VAL B 1 21 ? 38.841 36.468 39.985 1.00 14.80 21 VAL B O 1
ATOM 685 N N . LYS B 1 22 ? 39.256 38.602 39.305 1.00 15.68 22 LYS B N 1
ATOM 686 C CA . LYS B 1 22 ? 40.525 38.623 40.050 1.00 15.68 22 LYS B CA 1
ATOM 687 C C . LYS B 1 22 ? 40.326 38.462 41.543 1.00 15.17 22 LYS B C 1
ATOM 688 O O . LYS B 1 22 ? 41.062 37.676 42.188 1.00 16.13 22 LYS B O 1
ATOM 694 N N . LEU B 1 23 ? 39.320 39.085 42.139 1.00 15.17 23 LEU B N 1
ATOM 695 C CA . LEU B 1 23 ? 39.047 38.938 43.565 1.00 16.48 23 LEU B CA 1
ATOM 696 C C . LEU B 1 23 ? 38.713 37.481 43.927 1.00 13.50 23 LEU B C 1
ATOM 697 O O . LEU B 1 23 ? 39.328 36.912 44.830 1.00 15.32 23 LEU B O 1
ATOM 702 N N . ILE B 1 24 ? 37.859 36.904 43.063 1.00 14.14 24 ILE B N 1
ATOM 703 C CA . ILE B 1 24 ? 37.473 35.507 43.403 1.00 13.58 24 ILE B CA 1
ATOM 704 C C . ILE B 1 24 ? 38.614 34.550 43.144 1.00 13.69 24 ILE B C 1
ATOM 705 O O . ILE B 1 24 ? 38.899 33.678 43.994 1.00 13.63 24 ILE B O 1
ATOM 710 N N . LEU B 1 25 ? 39.391 34.726 42.069 1.00 12.81 25 LEU B N 1
ATOM 711 C CA . LEU B 1 25 ? 40.537 33.854 41.838 1.00 11.35 25 LEU B CA 1
ATOM 712 C C . LEU B 1 25 ? 41.557 33.973 42.953 1.00 12.61 25 LEU B C 1
ATOM 713 O O . LEU B 1 25 ? 42.017 32.969 43.494 1.00 12.62 25 LEU B O 1
ATOM 718 N N . ASP B 1 26 ? 41.870 35.230 43.342 1.00 12.82 26 ASP B N 1
ATOM 719 C CA . ASP B 1 26 ? 42.865 35.386 44.426 1.00 13.46 26 ASP B CA 1
ATOM 720 C C . ASP B 1 26 ? 42.331 34.762 45.727 1.00 12.63 26 ASP B C 1
ATOM 721 O O . ASP B 1 26 ? 43.172 34.167 46.441 1.00 15.20 26 ASP B O 1
ATOM 726 N N . THR B 1 27 ? 41.055 34.893 45.993 1.00 13.76 27 THR B N 1
ATOM 727 C CA . THR B 1 27 ? 40.498 34.315 47.236 1.00 12.99 27 THR B CA 1
ATOM 728 C C . THR B 1 27 ? 40.502 32.791 47.185 1.00 14.43 27 THR B C 1
ATOM 729 O O . THR B 1 27 ? 40.826 32.138 48.187 1.00 14.48 27 THR B O 1
ATOM 733 N N . ILE B 1 28 ? 40.218 32.208 46.012 1.00 12.53 28 ILE B N 1
ATOM 734 C CA . ILE B 1 28 ? 40.368 30.772 45.854 1.00 11.53 28 ILE B CA 1
ATOM 735 C C . ILE B 1 28 ? 41.812 30.352 46.126 1.00 14.11 28 ILE B C 1
ATOM 736 O O . ILE B 1 28 ? 42.053 29.409 46.885 1.00 14.63 28 ILE B O 1
ATOM 741 N N . LEU B 1 29 ? 42.807 30.998 45.530 1.00 13.12 29 LEU B N 1
ATOM 742 C CA . LEU B 1 29 ? 44.199 30.612 45.731 1.00 13.36 29 LEU B CA 1
ATOM 743 C C . LEU B 1 29 ? 44.621 30.800 47.191 1.00 15.15 29 LEU B C 1
ATOM 744 O O . LEU B 1 29 ? 45.322 29.898 47.653 1.00 17.13 29 LEU B O 1
ATOM 749 N N . GLU B 1 30 ? 44.167 31.855 47.833 1.00 14.85 30 GLU B N 1
ATOM 750 C CA . GLU B 1 30 ? 44.503 32.068 49.249 1.00 16.36 30 GLU B CA 1
ATOM 751 C C . GLU B 1 30 ? 43.837 30.993 50.097 1.00 16.41 30 GLU B C 1
ATOM 752 O O . GLU B 1 30 ? 44.509 30.467 51.011 1.00 18.57 30 GLU B O 1
ATOM 758 N N . THR B 1 31 ? 42.605 30.631 49.763 1.00 15.04 31 THR B N 1
ATOM 759 C CA . THR B 1 31 ? 41.921 29.587 50.560 1.00 15.71 31 THR B CA 1
ATOM 760 C C . THR B 1 31 ? 42.591 28.247 50.426 1.00 16.64 31 THR B C 1
ATOM 761 O O . THR B 1 31 ? 42.740 27.500 51.400 1.00 17.24 31 THR B O 1
ATOM 765 N N . ILE B 1 32 ? 43.005 27.843 49.216 1.00 13.90 32 ILE B N 1
ATOM 766 C CA . ILE B 1 32 ? 43.715 26.592 49.036 1.00 13.17 32 ILE B CA 1
ATOM 767 C C . ILE B 1 32 ? 45.055 26.637 49.757 1.00 16.28 32 ILE B C 1
ATOM 768 O O . ILE B 1 32 ? 45.433 25.681 50.453 1.00 18.55 32 ILE B O 1
ATOM 773 N N . THR B 1 33 ? 45.802 27.725 49.652 1.00 16.57 33 THR B N 1
ATOM 774 C CA . THR B 1 33 ? 47.108 27.847 50.324 1.00 17.80 33 THR B CA 1
ATOM 775 C C . THR B 1 33 ? 46.942 27.718 51.834 1.00 20.26 33 THR B C 1
ATOM 776 O O . THR B 1 33 ? 47.739 26.982 52.425 1.00 22.55 33 THR B O 1
ATOM 780 N N . GLU B 1 34 ? 45.949 28.389 52.396 1.00 17.93 34 GLU B N 1
ATOM 781 C CA . GLU B 1 34 ? 45.730 28.324 53.852 1.00 21.31 34 GLU B CA 1
ATOM 782 C C . GLU B 1 34 ? 45.394 26.899 54.271 1.00 22.85 34 GLU B C 1
ATOM 783 O O . GLU B 1 34 ? 45.925 26.412 55.282 1.00 22.87 34 GLU B O 1
ATOM 789 N N . ALA B 1 35 ? 44.568 26.187 53.507 1.00 20.54 35 ALA B N 1
ATOM 790 C CA . ALA B 1 35 ? 44.225 24.803 53.853 1.00 20.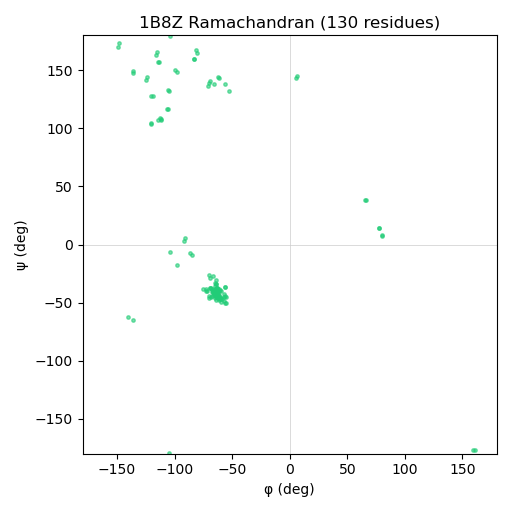83 35 ALA B CA 1
ATOM 791 C C . ALA B 1 35 ? 45.454 23.906 53.841 1.00 22.55 35 ALA B C 1
ATOM 792 O O . ALA B 1 35 ? 45.684 23.100 54.764 1.00 21.67 35 ALA B O 1
ATOM 794 N N . LEU B 1 36 ? 46.301 24.046 52.823 1.00 19.11 36 LEU B N 1
ATOM 795 C CA . LEU B 1 36 ? 47.523 23.258 52.703 1.00 20.70 36 LEU B CA 1
ATOM 796 C C . LEU B 1 36 ? 48.496 23.584 53.838 1.00 22.26 36 LEU B C 1
ATOM 797 O O . LEU B 1 36 ? 49.182 22.676 54.331 1.00 24.78 36 LEU B O 1
ATOM 802 N N . ALA B 1 37 ? 48.519 24.840 54.252 1.00 21.47 37 ALA B N 1
ATOM 803 C CA . ALA B 1 37 ? 49.412 25.273 55.341 1.00 23.35 37 ALA B CA 1
ATOM 804 C C . ALA B 1 37 ? 49.036 24.590 56.650 1.00 26.49 37 ALA B C 1
ATOM 805 O O . ALA B 1 37 ? 49.944 24.331 57.468 1.00 30.24 37 ALA B O 1
ATOM 807 N N . LYS B 1 38 ? 47.778 24.269 56.856 1.00 24.94 38 LYS B N 1
ATOM 808 C CA . LYS B 1 38 ? 47.277 23.565 58.027 1.00 27.79 38 LYS B CA 1
ATOM 809 C C . LYS B 1 38 ? 47.270 22.055 57.840 1.00 27.59 38 LYS B C 1
ATOM 810 O O . LYS B 1 38 ? 46.722 21.302 58.665 1.00 28.47 38 LYS B O 1
ATOM 816 N N . GLY B 1 39 ? 47.798 21.535 56.741 1.00 24.31 39 GLY B N 1
ATOM 817 C CA . GLY B 1 39 ? 47.853 20.143 56.396 1.00 26.22 39 GLY B CA 1
ATOM 818 C C . GLY B 1 39 ? 46.563 19.531 55.881 1.00 28.96 39 GLY B C 1
ATOM 819 O O . GLY B 1 39 ? 46.464 18.298 55.758 1.00 31.06 39 GLY B O 1
ATOM 820 N N . GLU B 1 40 ? 45.577 20.346 55.513 1.00 23.63 40 GLU B N 1
ATOM 821 C CA . GLU B 1 40 ? 44.309 19.836 55.023 1.00 22.33 40 GLU B CA 1
ATOM 822 C C . GLU B 1 40 ? 44.416 19.511 53.529 1.00 24.09 40 GLU B C 1
ATOM 823 O O . GLU B 1 40 ? 45.315 20.016 52.836 1.00 28.27 40 GLU B O 1
ATOM 829 N N . LYS B 1 41 ? 43.515 18.669 53.058 1.00 21.80 41 LYS B N 1
ATOM 830 C CA . LYS B 1 41 ? 43.497 18.352 51.621 1.00 23.17 41 LYS B CA 1
ATOM 831 C C . LYS B 1 41 ? 42.405 19.206 50.992 1.00 23.32 41 LYS B C 1
ATOM 832 O O . LYS B 1 41 ? 41.470 19.654 51.670 1.00 22.01 41 LYS B O 1
ATOM 838 N N . VAL B 1 42 ? 42.599 19.563 49.723 1.00 20.29 42 VAL B N 1
ATOM 839 C CA . VAL B 1 42 ? 41.575 20.329 49.001 1.00 19.01 42 VAL B CA 1
ATOM 840 C C . VAL B 1 42 ? 41.204 19.445 47.817 1.00 19.54 42 VAL B C 1
ATOM 841 O O . VAL B 1 42 ? 41.954 19.355 46.834 1.00 21.33 42 VAL B O 1
ATOM 845 N N . GLN B 1 43 ? 40.057 18.799 47.892 1.00 16.38 43 GLN B N 1
ATOM 846 C CA . GLN B 1 43 ? 39.610 17.846 46.879 1.00 17.31 43 GLN B CA 1
ATOM 847 C C . GLN B 1 43 ? 38.513 18.450 46.042 1.00 18.00 43 GLN B C 1
ATOM 848 O O . GLN B 1 43 ? 37.484 18.859 46.575 1.00 19.07 43 GLN B O 1
ATOM 854 N N . ILE B 1 44 ? 38.762 18.618 44.736 1.00 15.71 44 ILE B N 1
ATOM 855 C CA . ILE B 1 44 ? 37.762 19.236 43.878 1.00 15.76 44 ILE B CA 1
ATOM 856 C C . ILE B 1 44 ? 37.303 18.176 42.880 1.00 20.70 44 ILE B C 1
ATOM 857 O O . ILE B 1 44 ? 38.044 17.840 41.955 1.00 20.80 44 ILE B O 1
ATOM 862 N N . VAL B 1 45 ? 36.097 17.683 43.082 1.00 21.51 45 VAL B N 1
ATOM 863 C CA . VAL B 1 45 ? 35.594 16.650 42.146 1.00 26.18 45 VAL B CA 1
ATOM 864 C C . VAL B 1 45 ? 35.617 17.117 40.709 1.00 26.98 45 VAL B C 1
ATOM 865 O O . VAL B 1 45 ? 35.333 18.264 40.364 1.00 26.89 45 VAL B O 1
ATOM 869 N N . GLY B 1 46 ? 36.044 16.202 39.829 1.00 26.59 46 GLY B N 1
ATOM 870 C CA . GLY B 1 46 ? 36.088 16.558 38.399 1.00 26.30 46 GLY B CA 1
ATOM 871 C C . GLY B 1 46 ? 37.317 17.366 38.038 1.00 26.96 46 GLY B C 1
ATOM 872 O O . GLY B 1 46 ? 37.464 17.759 36.866 1.00 30.72 46 GLY B O 1
ATOM 873 N N . PHE B 1 47 ? 38.272 17.532 38.949 1.00 22.44 47 PHE B N 1
ATOM 874 C CA . PHE B 1 47 ? 39.504 18.251 38.668 1.00 20.35 47 PHE B CA 1
ATOM 875 C C . PHE B 1 47 ? 40.694 17.575 39.311 1.00 21.18 47 PHE B C 1
ATOM 876 O O . PHE B 1 47 ? 41.584 17.061 38.612 1.00 23.72 47 PHE B O 1
ATOM 884 N N . GLY B 1 48 ? 40.760 17.470 40.638 1.00 18.50 48 GLY B N 1
ATOM 885 C CA . GLY B 1 48 ? 41.876 16.830 41.298 1.00 19.04 48 GLY B CA 1
ATOM 886 C C . GLY B 1 48 ? 41.977 17.269 42.747 1.00 19.00 48 GLY B C 1
ATOM 887 O O . GLY B 1 48 ? 41.107 18.006 43.204 1.00 22.26 48 GLY B O 1
ATOM 888 N N . SER B 1 49 ? 43.005 16.787 43.434 1.00 19.65 49 SER B N 1
ATOM 889 C CA . SER B 1 49 ? 43.165 17.141 44.824 1.00 18.86 49 SER B CA 1
ATOM 890 C C . SER B 1 49 ? 44.527 17.748 45.090 1.00 21.41 49 SER B C 1
ATOM 891 O O . SER B 1 49 ? 45.534 17.359 44.484 1.00 21.77 49 SER B O 1
ATOM 894 N N . PHE B 1 50 ? 44.544 18.745 45.956 1.00 19.00 50 PHE B N 1
ATOM 895 C CA . PHE B 1 50 ? 45.786 19.356 46.405 1.00 21.12 50 PHE B CA 1
ATOM 896 C C . PHE B 1 50 ? 46.026 18.838 47.826 1.00 24.20 50 PHE B C 1
ATOM 897 O O . PHE B 1 50 ? 45.104 18.808 48.638 1.00 23.38 50 PHE B O 1
ATOM 905 N N . GLU B 1 51 ? 47.249 18.380 48.075 1.00 23.49 51 GLU B N 1
ATOM 906 C CA . GLU B 1 51 ? 47.543 17.863 49.416 1.00 26.75 51 GLU B CA 1
ATOM 907 C C . GLU B 1 51 ? 49.010 18.138 49.720 1.00 28.70 51 GLU B C 1
ATOM 908 O O . GLU B 1 51 ? 49.762 18.616 48.861 1.00 27.68 51 GLU B O 1
ATOM 914 N N . VAL B 1 52 ? 49.401 17.861 50.942 1.00 28.87 52 VAL B N 1
ATOM 915 C CA . VAL B 1 52 ? 50.797 18.039 51.344 1.00 31.81 52 VAL B CA 1
ATOM 916 C C . VAL B 1 52 ? 51.387 16.675 51.716 1.00 34.27 52 VAL B C 1
ATOM 917 O O . VAL B 1 52 ? 50.762 15.906 52.470 1.00 35.58 52 VAL B O 1
ATOM 921 N N . VAL B 1 76 ? 55.702 19.081 51.188 1.00 35.56 76 VAL B N 1
ATOM 922 C CA . VAL B 1 76 ? 55.647 19.819 49.947 1.00 34.31 76 VAL B CA 1
ATOM 923 C C . VAL B 1 76 ? 54.270 19.680 49.355 1.00 32.94 76 VAL B C 1
ATOM 924 O O . VAL B 1 76 ? 53.630 18.623 49.486 1.00 31.96 76 VAL B O 1
ATOM 928 N N . PRO B 1 77 ? 53.790 20.741 48.741 1.00 32.28 77 PRO B N 1
ATOM 929 C CA . PRO B 1 77 ? 52.479 20.690 48.089 1.00 31.68 77 PRO B CA 1
ATOM 930 C C . PRO B 1 77 ? 52.454 19.732 46.890 1.00 32.48 77 PRO B C 1
ATOM 931 O O . PRO B 1 77 ? 53.444 19.698 46.144 1.00 34.61 77 PRO B O 1
ATOM 935 N N . LYS B 1 78 ? 51.419 18.963 46.734 1.00 28.97 78 LYS B N 1
ATOM 936 C CA . LYS B 1 78 ? 51.294 18.032 4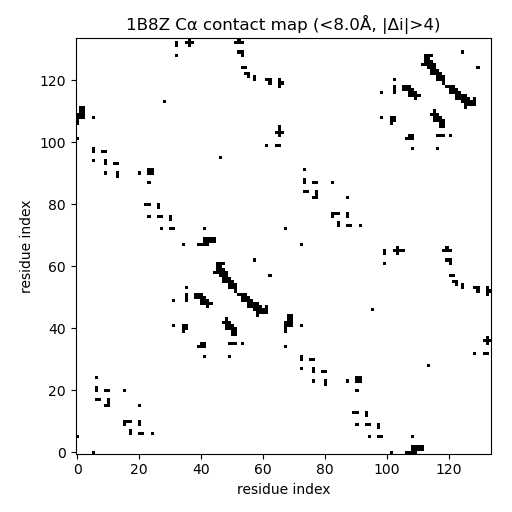5.632 1.00 29.84 78 LYS B CA 1
ATOM 937 C C . LYS B 1 78 ? 49.877 18.111 45.060 1.00 29.03 78 LYS B C 1
ATOM 938 O O . LYS B 1 78 ? 48.930 18.378 45.798 1.00 30.84 78 LYS B O 1
ATOM 944 N N . PHE B 1 79 ? 49.749 17.901 43.765 1.00 26.59 79 PHE B N 1
ATOM 945 C CA . PHE B 1 79 ? 48.480 17.869 43.070 1.00 25.83 79 PHE B CA 1
ATOM 946 C C . PHE B 1 79 ? 48.289 16.495 42.444 1.00 26.27 79 PHE B C 1
ATOM 947 O O . PHE B 1 79 ? 49.146 15.995 41.693 1.00 28.11 79 PHE B O 1
ATOM 955 N N . LYS B 1 80 ? 47.157 15.879 42.723 1.00 25.30 80 LYS B N 1
ATOM 956 C CA . LYS B 1 80 ? 46.787 14.596 42.134 1.00 25.87 80 LYS B CA 1
ATOM 957 C C . LYS B 1 80 ? 45.602 14.807 41.191 1.00 25.55 80 LYS B C 1
ATOM 958 O O . LYS B 1 80 ? 44.472 15.063 41.638 1.00 26.87 80 LYS B O 1
ATOM 964 N N . PRO B 1 81 ? 45.844 14.723 39.875 1.00 25.51 81 PRO B N 1
ATOM 965 C CA . PRO B 1 81 ? 44.776 14.926 38.894 1.00 25.07 81 PRO B CA 1
ATOM 966 C C . PRO B 1 81 ? 43.646 13.896 39.030 1.00 26.91 81 PRO B C 1
ATOM 967 O O . PRO B 1 81 ? 43.973 12.720 39.355 1.00 30.07 81 PRO B O 1
ATOM 971 N N . GLY B 1 82 ? 42.455 14.350 38.817 1.00 26.45 82 GLY B N 1
ATOM 972 C CA . GLY B 1 82 ? 41.286 13.463 38.898 1.00 29.12 82 GLY B CA 1
ATOM 973 C C . GLY B 1 82 ? 41.147 12.682 37.589 1.00 32.53 82 GLY B C 1
ATOM 974 O O . GLY B 1 82 ? 41.710 13.039 36.555 1.00 29.90 82 GLY B O 1
ATOM 975 N N . LYS B 1 83 ? 40.301 11.659 37.611 1.00 35.42 83 LYS B N 1
ATOM 976 C CA . LYS B 1 83 ? 40.059 10.825 36.443 1.00 37.76 83 LYS B CA 1
ATOM 977 C C . LYS B 1 83 ? 39.596 11.652 35.253 1.00 37.59 83 LYS B C 1
ATOM 978 O O . LYS B 1 83 ? 40.162 11.560 34.159 1.00 39.77 83 LYS B O 1
ATOM 984 N N . ALA B 1 84 ? 38.593 12.487 35.461 1.00 37.44 84 ALA B N 1
ATOM 985 C CA . ALA B 1 84 ? 38.043 13.349 34.429 1.00 37.06 84 ALA B CA 1
ATOM 986 C C . ALA B 1 84 ? 39.076 14.261 33.778 1.00 37.99 84 ALA B C 1
ATOM 987 O O . ALA B 1 84 ? 39.090 14.409 32.544 1.00 37.93 84 ALA B O 1
ATOM 989 N N . LEU B 1 85 ? 39.945 14.895 34.568 1.00 34.99 85 LEU B N 1
ATOM 990 C CA . LEU B 1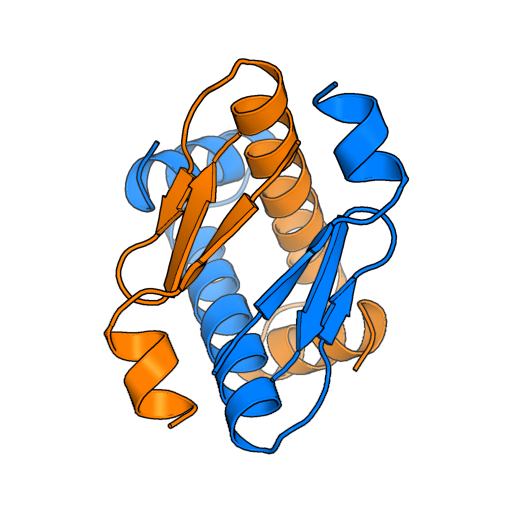 85 ? 40.970 15.774 34.009 1.00 33.75 85 LEU B CA 1
ATOM 991 C C . LEU B 1 85 ? 41.933 14.963 33.140 1.00 33.94 85 LEU B C 1
ATOM 992 O O . LEU B 1 85 ? 42.209 15.323 31.994 1.00 34.22 85 LEU B O 1
ATOM 997 N N . LYS B 1 86 ? 42.389 13.841 33.686 1.00 34.66 86 LYS B N 1
ATOM 998 C CA . LYS B 1 86 ? 43.266 12.936 32.944 1.00 36.58 86 LYS B CA 1
ATOM 999 C C . LYS B 1 86 ? 42.634 12.504 31.628 1.00 38.64 86 LYS B C 1
ATOM 1000 O O . LYS B 1 86 ? 43.297 12.577 30.582 1.00 38.53 86 LYS B O 1
ATOM 1006 N N . GLU B 1 87 ? 41.357 12.132 31.610 1.00 40.21 87 GLU B N 1
ATOM 1007 C CA . GLU B 1 87 ? 40.686 11.737 30.374 1.00 42.61 87 GLU B CA 1
ATOM 1008 C C . GLU B 1 87 ? 40.597 12.874 29.368 1.00 43.80 87 GLU B C 1
ATOM 1009 O O . GLU B 1 87 ? 40.830 12.670 28.169 1.00 42.82 87 GLU B O 1
ATOM 1015 N N . LYS B 1 88 ? 40.306 14.091 29.823 1.00 43.10 88 LYS B N 1
ATOM 1016 C CA . LYS B 1 88 ? 40.209 15.243 28.938 1.00 44.09 88 LYS B CA 1
ATOM 1017 C C . LYS B 1 88 ? 41.553 15.678 28.368 1.00 45.72 88 LYS B C 1
ATOM 1018 O O . LYS B 1 88 ? 41.604 16.273 27.286 1.00 46.87 88 LYS B O 1
ATOM 1024 N N . VAL B 1 89 ? 42.637 15.393 29.068 1.00 46.85 89 VAL B N 1
ATOM 1025 C CA . VAL B 1 89 ? 43.978 15.795 28.661 1.00 48.68 89 VAL B CA 1
ATOM 1026 C C . VAL B 1 89 ? 44.717 14.591 27.935 1.00 50.60 89 VAL B C 1
ATOM 1027 O O . VAL B 1 89 ? 45.701 14.785 27.208 1.00 50.51 89 VAL B O 1
ATOM 1031 N N . LYS B 1 90 ? 44.201 13.356 28.135 1.00 51.44 90 LYS B N 1
ATOM 1032 C CA . LYS B 1 90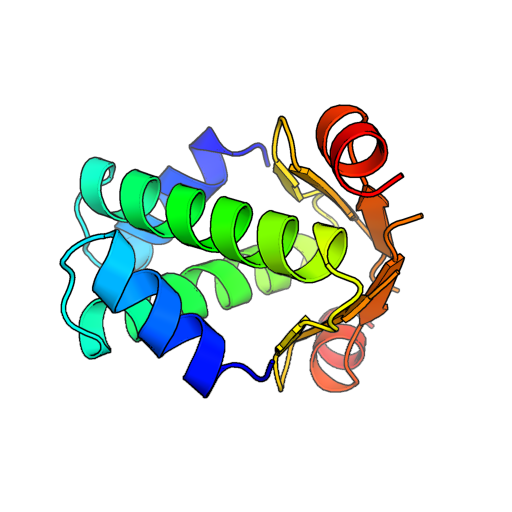 ? 44.777 12.049 27.599 1.00 52.47 90 LYS B CA 1
ATOM 1033 C C . LYS B 1 90 ? 44.993 12.065 26.088 1.00 52.68 90 LYS B C 1
ATOM 1034 O O . LYS B 1 90 ? 46.156 11.840 25.686 1.00 54.09 90 LYS B O 1
#

Radius of gyration: 13.72 Å; Cα contacts (8 Å, |Δi|>4): 238; chains: 2; bounding box: 32×32×34 Å

Organism: Thermotoga maritima (strain ATCC 43589 / DSM 3109 / JCM 10099 / NBRC 100826 / MSB8) (NCBI:txid243274)

Secondary structure (DSSP, 8-state):
--HHHHHHHHHHHHT--HHHHHHHHHHHHHHHHHHHHTT--EEETTTEEEE---EEEE-HHHHHHH-/--HHHHHHHHHHHHT--HHHHHHHHHHHHHHHHHHHHTT--EEETTTEEEE---EEEE-HHHHHHH-

Solvent-accessible surface area: 7805 Å² total; per-residue (Å²): 39,86,48,151,62,0,17,47,104,0,7,179,96,20,73,28,138,117,153,57,0,110,86,7,2,50,11,8,22,93,3,6,12,62,2,3,52,156,59,59,90,0,84,4,119,41,5,6,3,6,56,86,135,7,129,15,121,24,20,169,34,1,96,109,121,13,215,26,78,35,146,80,0,12,44,108,0,6,181,92,19,74,28,133,114,147,57,0,94,85,6,2,32,9,8,22,97,3,6,13,87,2,3,56,147,58,68,89,0,81,4,123,51,5,6,6,6,35,86,135,9,110,16,91,33,20,188,56,3,95,126,86,17,216

Sequence (134 aa):
MNKKELIDRVAKKAGAKKKDVKLILDTILETITEALAKGEKVQIVGFGSFEVVPKFKPGKALKEKVKMNKKELIDRVAKKAGAKKKDVKLILDTILETITEALAKGEKVQIVGFGSFEVVPKFKPGKALKEKVK

InterPro domains:
  IPR000119 Histone-like DNA-binding protein [PF00216] (1-90)
  IPR000119 Histone-like DNA-binding protein [PR01727] (40-55)
  IPR000119 Histone-like DNA-binding protein [PR01727] (58-71)
  IPR000119 Histone-like DNA-binding protein [PR01727] (74-88)
  IPR000119 Histone-like DNA-binding protein [PTHR33175] (1-89)
  IPR000119 Histone-like DNA-binding protein [SM00411] (1-90)
  IPR010992 Integration host factor (IHF)-like DNA-binding domain superfamily [G3DSA:4.10.520.10] (1-90)
  IPR010992 Integration host factor (IHF)-like DNA-binding domain superfamily [SSF47729] (1-90)
  IPR020816 Histone-like DNA-binding protein, conserved site [PS00045] (46-65)

CATH classification: 4.10.520.10